Protein AF-A0A1G2KPE0-F1 (afdb_monomer_lite)

Organism: NCBI:txid1802272

Secondary structure (DSSP, 8-state):
--HHHHHHHHHHHHHHHTTGGGS-HHHHHHHHHHHHHHHHHHHHHHHHHHS-HHHHHHHHHHHHHT-HHHHHHHHHHTT--HHHHHHHHHHHHHHHHHHHHHTT-

Foldseek 3Di:
DPVVVVVVVLLVCLCVLLVVVPPDPVVSVVVSVVLLVQLVVVLVVVLVVLDDPVVVVVLVVVVVVVPPVVSCVVCVVSVHDSVVSSVVSSVVVSVVSVVVVVVVD

Sequence (105 aa):
MDIAKITDAFRTNIIEELGLEILPDEQKLRLLDKMASLAETRLMIRVGEKLSEAERAEFSNLMTEGDSEKIFAWLAGHGINVEEWLLEEVARLKSELQEQAKAVD

Radius of gyration: 16.12 Å; chains: 1; bounding box: 32×29×46 Å

Structure (mmCIF, N/CA/C/O backbone):
data_AF-A0A1G2KPE0-F1
#
_entry.id   AF-A0A1G2KPE0-F1
#
loop_
_atom_site.group_PDB
_atom_site.id
_atom_site.type_symbol
_atom_site.label_atom_id
_atom_site.label_alt_id
_atom_site.label_comp_id
_atom_site.label_asym_id
_atom_site.label_entity_id
_atom_site.label_seq_id
_atom_site.pdbx_PDB_ins_code
_atom_site.Cartn_x
_atom_site.Cartn_y
_atom_site.Cartn_z
_atom_site.occupancy
_atom_site.B_iso_or_equiv
_atom_site.auth_seq_id
_atom_site.auth_comp_id
_atom_site.auth_asym_id
_atom_site.auth_atom_id
_atom_site.pdbx_PDB_model_num
ATOM 1 N N . MET A 1 1 ? -5.382 -17.537 3.246 1.00 52.09 1 MET A N 1
ATOM 2 C CA . MET A 1 1 ? -5.170 -16.635 2.097 1.00 52.09 1 MET A CA 1
ATOM 3 C C . MET A 1 1 ? -3.717 -16.778 1.681 1.00 52.09 1 MET A C 1
ATOM 5 O O . MET A 1 1 ? -2.861 -16.699 2.551 1.00 52.09 1 MET A O 1
ATOM 9 N N . ASP A 1 2 ? -3.438 -17.112 0.423 1.00 65.88 2 ASP A N 1
ATOM 10 C CA . ASP A 1 2 ? -2.073 -17.396 -0.044 1.00 65.88 2 ASP A CA 1
ATOM 11 C C . ASP A 1 2 ? -1.461 -16.112 -0.620 1.00 65.88 2 ASP A C 1
ATOM 13 O O . ASP A 1 2 ? -1.550 -15.846 -1.818 1.00 65.88 2 ASP A O 1
ATOM 17 N N . ILE A 1 3 ? -0.923 -15.273 0.270 1.00 56.47 3 ILE A N 1
ATOM 18 C CA . ILE A 1 3 ? -0.380 -13.943 -0.058 1.00 56.47 3 ILE A CA 1
ATOM 19 C C . ILE A 1 3 ? 0.682 -14.045 -1.164 1.00 56.47 3 ILE A C 1
ATOM 21 O O . ILE A 1 3 ? 0.701 -13.212 -2.065 1.00 56.47 3 ILE A O 1
ATOM 25 N N . ALA A 1 4 ? 1.485 -15.114 -1.170 1.00 61.38 4 ALA A N 1
ATOM 26 C CA . ALA A 1 4 ? 2.515 -15.344 -2.181 1.00 61.38 4 ALA A CA 1
ATOM 27 C C . ALA A 1 4 ? 1.936 -15.463 -3.602 1.00 61.38 4 ALA A C 1
ATOM 29 O O . ALA A 1 4 ? 2.487 -14.895 -4.541 1.00 61.38 4 ALA A O 1
ATOM 30 N N . LYS A 1 5 ? 0.783 -16.126 -3.766 1.00 61.34 5 LYS A N 1
ATOM 31 C CA . LYS A 1 5 ? 0.115 -16.233 -5.076 1.00 61.34 5 LYS A CA 1
ATOM 32 C C . LYS A 1 5 ? -0.437 -14.903 -5.569 1.00 61.34 5 LYS A C 1
ATOM 34 O O . LYS A 1 5 ? -0.411 -14.649 -6.770 1.00 61.34 5 LYS A O 1
ATOM 39 N N . ILE A 1 6 ? -0.927 -14.065 -4.658 1.00 61.06 6 ILE A N 1
ATOM 40 C CA . ILE A 1 6 ? -1.402 -12.719 -4.996 1.00 61.06 6 ILE A CA 1
ATOM 41 C C . ILE A 1 6 ? -0.211 -11.871 -5.454 1.00 61.06 6 ILE A C 1
ATOM 43 O O . ILE A 1 6 ? -0.291 -11.227 -6.497 1.00 61.06 6 ILE A O 1
ATOM 47 N N . THR A 1 7 ? 0.919 -11.941 -4.746 1.00 64.62 7 THR A N 1
ATOM 48 C CA . THR A 1 7 ? 2.159 -11.238 -5.110 1.00 64.62 7 THR A CA 1
ATOM 49 C C . THR A 1 7 ? 2.736 -11.697 -6.456 1.00 64.62 7 THR A C 1
ATOM 51 O O . THR A 1 7 ? 3.183 -10.861 -7.243 1.00 64.62 7 THR A O 1
ATOM 54 N N . ASP A 1 8 ? 2.691 -12.994 -6.769 1.00 68.31 8 ASP A N 1
ATOM 55 C CA . ASP A 1 8 ? 3.199 -13.525 -8.043 1.00 68.31 8 ASP A CA 1
ATOM 56 C C . ASP A 1 8 ? 2.297 -13.181 -9.238 1.00 68.31 8 ASP A C 1
ATOM 58 O O . ASP A 1 8 ? 2.792 -12.766 -10.293 1.00 68.31 8 ASP A O 1
ATOM 62 N N . ALA A 1 9 ? 0.973 -13.295 -9.083 1.00 62.19 9 ALA A N 1
ATOM 63 C CA . ALA A 1 9 ? 0.017 -12.898 -10.121 1.00 62.19 9 ALA A CA 1
ATOM 64 C C . ALA A 1 9 ? 0.113 -11.393 -10.411 1.00 62.19 9 ALA A C 1
ATOM 66 O O . ALA A 1 9 ? 0.117 -10.955 -11.561 1.00 62.19 9 ALA A O 1
ATOM 67 N N . PHE A 1 10 ? 0.275 -10.606 -9.352 1.00 66.56 10 PHE A N 1
ATOM 68 C CA . PHE A 1 10 ? 0.520 -9.180 -9.432 1.00 66.56 10 PHE A CA 1
ATOM 69 C C . PHE A 1 10 ? 1.787 -8.859 -10.226 1.00 66.56 10 PHE A C 1
ATOM 71 O O . PHE A 1 10 ? 1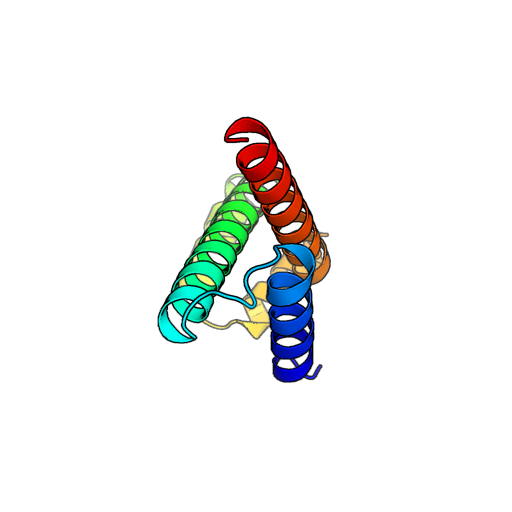.731 -8.098 -11.192 1.00 66.56 10 PHE A O 1
ATOM 78 N N . ARG A 1 11 ? 2.916 -9.474 -9.853 1.00 68.25 11 ARG A N 1
ATOM 79 C CA . ARG A 1 11 ? 4.220 -9.274 -10.495 1.00 68.25 11 ARG A CA 1
ATOM 80 C C . ARG A 1 11 ? 4.174 -9.595 -11.988 1.00 68.25 11 ARG A C 1
ATOM 82 O O . ARG A 1 11 ? 4.681 -8.808 -12.784 1.00 68.25 11 ARG A O 1
ATOM 89 N N . THR A 1 12 ? 3.554 -10.715 -12.351 1.00 68.88 12 THR A N 1
ATOM 90 C CA . THR A 1 12 ? 3.441 -11.165 -13.746 1.00 68.88 12 THR A CA 1
ATOM 91 C C . THR A 1 12 ? 2.631 -10.168 -14.576 1.00 68.88 12 THR A C 1
ATOM 93 O O . THR A 1 12 ? 3.133 -9.664 -15.578 1.00 68.88 12 THR A O 1
ATOM 96 N N . ASN A 1 13 ? 1.451 -9.760 -14.089 1.00 74.50 13 ASN A N 1
ATOM 97 C CA . ASN A 1 13 ? 0.608 -8.793 -14.797 1.00 74.50 13 ASN A CA 1
ATOM 98 C C . ASN A 1 13 ? 1.292 -7.429 -14.980 1.00 74.50 13 ASN A C 1
ATOM 100 O O . ASN A 1 13 ? 1.091 -6.783 -15.997 1.00 74.50 13 ASN A O 1
ATOM 104 N N . ILE A 1 14 ? 2.093 -6.957 -14.014 1.00 73.00 14 ILE A N 1
ATOM 105 C CA . ILE A 1 14 ? 2.786 -5.660 -14.143 1.00 73.00 14 ILE A CA 1
ATOM 106 C C . ILE A 1 14 ? 3.847 -5.705 -15.253 1.00 73.00 14 ILE A C 1
ATOM 108 O O . ILE A 1 14 ? 3.977 -4.743 -16.005 1.00 73.00 14 ILE A O 1
ATOM 112 N N . ILE A 1 15 ? 4.626 -6.789 -15.342 1.00 77.31 15 ILE A N 1
ATOM 113 C CA . ILE A 1 15 ? 5.727 -6.900 -16.312 1.00 77.31 15 ILE A CA 1
ATOM 114 C C . ILE A 1 15 ? 5.189 -6.891 -17.746 1.00 77.31 15 ILE A C 1
ATOM 116 O O . ILE A 1 15 ? 5.726 -6.165 -18.585 1.00 77.31 15 ILE A O 1
ATOM 120 N N . GLU A 1 16 ? 4.129 -7.658 -18.001 1.00 78.94 16 GLU A N 1
ATOM 121 C CA . GLU A 1 16 ? 3.494 -7.764 -19.318 1.00 78.94 16 GLU A CA 1
ATOM 122 C C . GLU A 1 16 ? 2.756 -6.467 -19.691 1.00 78.94 16 GLU A C 1
ATOM 124 O O . GLU A 1 16 ? 3.012 -5.884 -20.744 1.00 78.94 16 GLU A O 1
ATOM 129 N N . GLU A 1 17 ? 1.894 -5.943 -18.810 1.00 72.31 17 GLU A N 1
ATOM 130 C CA . GLU A 1 17 ? 1.053 -4.766 -19.103 1.00 72.31 17 GLU A CA 1
ATOM 131 C C . GLU A 1 17 ? 1.840 -3.459 -19.281 1.00 72.31 17 GLU A C 1
ATOM 133 O O . GLU A 1 17 ? 1.343 -2.514 -19.902 1.00 72.31 17 GLU A O 1
ATOM 138 N N . LEU A 1 18 ? 3.048 -3.381 -18.719 1.00 74.75 18 LEU A N 1
ATOM 139 C CA . LEU A 1 18 ? 3.944 -2.232 -18.858 1.00 74.75 18 LEU A CA 1
ATOM 140 C C . LEU A 1 18 ? 5.043 -2.454 -19.911 1.00 74.75 18 LEU A C 1
ATOM 142 O O . LEU A 1 18 ? 5.914 -1.599 -20.061 1.00 74.75 18 LEU A O 1
ATOM 146 N N . GLY A 1 19 ? 5.035 -3.584 -20.630 1.00 74.81 19 GLY A N 1
ATOM 147 C CA . GLY A 1 19 ? 6.027 -3.883 -21.669 1.00 74.81 19 GLY A CA 1
ATOM 148 C C . GLY A 1 19 ? 7.463 -3.974 -21.139 1.00 74.81 19 GLY A C 1
ATOM 149 O O . GLY A 1 19 ? 8.423 -3.707 -21.860 1.00 74.81 19 GLY A O 1
ATOM 150 N N . LEU A 1 20 ? 7.634 -4.340 -19.866 1.00 78.38 20 LEU A N 1
ATOM 151 C CA . LEU A 1 20 ? 8.934 -4.344 -19.188 1.00 78.38 20 LEU A CA 1
ATOM 152 C C . LEU A 1 20 ? 9.765 -5.584 -19.519 1.00 78.38 20 LEU A C 1
ATOM 154 O O . LEU A 1 20 ? 10.872 -5.727 -19.007 1.00 78.38 20 LEU A O 1
ATOM 158 N N . GLU A 1 21 ? 9.254 -6.487 -20.356 1.00 78.94 21 GLU A N 1
ATOM 159 C CA . GLU A 1 21 ? 9.868 -7.765 -20.734 1.00 78.94 21 GLU A CA 1
ATOM 160 C C . GLU A 1 21 ? 11.317 -7.615 -21.213 1.00 78.94 21 GLU A C 1
ATOM 162 O O . GLU A 1 21 ? 12.164 -8.449 -20.885 1.00 78.94 21 GLU A O 1
ATOM 167 N N . ILE A 1 22 ? 11.606 -6.517 -21.916 1.00 80.12 22 ILE A N 1
ATOM 168 C CA . ILE A 1 22 ? 12.924 -6.199 -22.477 1.00 80.12 22 ILE A CA 1
ATOM 169 C C . ILE A 1 22 ? 13.943 -5.723 -21.433 1.00 80.12 22 ILE A C 1
ATOM 171 O O . ILE A 1 22 ? 15.140 -5.675 -21.719 1.00 80.12 22 ILE A O 1
ATOM 175 N N . LEU A 1 23 ? 13.493 -5.348 -20.232 1.00 79.06 23 LEU A N 1
ATOM 176 C CA . LEU A 1 23 ? 14.387 -4.887 -19.178 1.00 79.06 23 LEU A CA 1
ATOM 177 C C . LEU A 1 23 ? 15.130 -6.071 -18.537 1.00 79.06 23 LEU A C 1
ATOM 179 O O . LEU A 1 23 ? 14.549 -7.143 -18.353 1.00 79.06 23 LEU A O 1
ATOM 183 N N . PRO A 1 24 ? 16.394 -5.887 -18.117 1.00 87.75 24 PRO A N 1
ATOM 184 C CA . PRO A 1 24 ? 17.079 -6.866 -17.282 1.00 87.75 24 PRO A CA 1
ATOM 185 C C . PRO A 1 24 ? 16.300 -7.144 -15.994 1.00 87.75 24 PRO A C 1
ATOM 187 O O . PRO A 1 24 ? 15.700 -6.231 -15.423 1.00 87.75 24 PRO A O 1
ATOM 190 N N . ASP A 1 25 ? 16.362 -8.377 -15.494 1.00 82.81 25 ASP A N 1
ATOM 191 C CA . ASP A 1 25 ? 15.572 -8.813 -14.333 1.00 82.81 25 ASP A CA 1
ATOM 192 C C . ASP A 1 25 ? 15.801 -7.945 -13.092 1.00 82.81 25 ASP A C 1
ATOM 194 O O . ASP A 1 25 ? 14.859 -7.595 -12.387 1.00 82.81 25 ASP A O 1
ATOM 198 N N . GLU A 1 26 ? 17.035 -7.494 -12.872 1.00 84.62 26 GLU A N 1
ATOM 199 C CA . GLU A 1 26 ? 17.362 -6.574 -11.780 1.00 84.62 26 GLU A CA 1
ATOM 200 C C . GLU A 1 26 ? 16.631 -5.224 -11.913 1.00 84.62 26 GLU A C 1
ATOM 202 O O . GLU A 1 26 ? 16.194 -4.640 -10.923 1.00 84.62 26 GLU A O 1
ATOM 207 N N . GLN A 1 27 ? 16.453 -4.725 -13.140 1.00 82.00 27 GLN A N 1
ATOM 208 C CA . GLN A 1 27 ? 15.718 -3.486 -13.397 1.00 82.00 27 GLN A CA 1
ATOM 209 C C . GLN A 1 27 ? 14.212 -3.680 -13.204 1.00 82.00 27 GLN A C 1
ATOM 211 O O . GLN A 1 27 ? 13.575 -2.823 -12.590 1.00 82.00 27 GLN A O 1
ATOM 216 N N . LYS A 1 28 ? 13.664 -4.817 -13.660 1.00 81.06 28 LYS A N 1
ATOM 217 C CA . LYS A 1 28 ? 12.262 -5.198 -13.420 1.00 81.06 28 LYS A CA 1
ATOM 218 C C . LYS A 1 28 ? 11.966 -5.247 -11.923 1.00 81.06 28 LYS A C 1
ATOM 220 O O . LYS A 1 28 ? 11.025 -4.608 -11.468 1.00 81.06 28 LYS A O 1
ATOM 225 N N . LEU A 1 29 ? 12.806 -5.941 -11.152 1.00 82.50 29 LEU A N 1
ATOM 226 C CA . LEU A 1 29 ? 12.657 -6.065 -9.700 1.00 82.50 29 LEU A CA 1
ATOM 227 C C . LEU A 1 29 ? 12.708 -4.705 -9.000 1.00 82.50 29 LEU A C 1
ATOM 229 O O . LEU A 1 29 ? 11.816 -4.396 -8.218 1.00 82.50 29 LEU A O 1
ATOM 233 N N . ARG A 1 30 ? 13.676 -3.844 -9.339 1.00 86.31 30 ARG A N 1
ATOM 234 C CA . ARG A 1 30 ? 13.750 -2.496 -8.751 1.00 86.31 30 ARG A CA 1
ATOM 235 C C . ARG A 1 30 ? 12.530 -1.634 -9.062 1.00 86.31 30 ARG A C 1
ATOM 237 O O . ARG A 1 30 ? 12.130 -0.832 -8.222 1.00 86.31 30 ARG A O 1
ATOM 244 N N . LEU A 1 31 ? 11.973 -1.738 -10.268 1.00 84.88 31 LEU A N 1
ATOM 245 C CA . LEU A 1 31 ? 10.760 -1.005 -10.624 1.00 84.88 31 LEU A CA 1
ATOM 246 C C . LEU A 1 31 ? 9.555 -1.532 -9.838 1.00 84.88 31 LEU A C 1
ATOM 248 O O . LEU A 1 31 ? 8.818 -0.736 -9.263 1.00 84.88 31 LEU A O 1
ATOM 252 N N . LEU A 1 32 ? 9.406 -2.854 -9.751 1.00 84.19 32 LEU A N 1
ATOM 253 C CA . LEU A 1 32 ? 8.351 -3.500 -8.971 1.00 84.19 32 LEU A CA 1
ATOM 254 C C . LEU A 1 32 ? 8.416 -3.122 -7.487 1.00 84.19 32 LEU A C 1
ATOM 256 O O . LEU A 1 32 ? 7.390 -2.763 -6.919 1.00 84.19 32 LEU A O 1
ATOM 260 N N . ASP A 1 33 ? 9.606 -3.123 -6.884 1.00 86.56 33 ASP A N 1
ATOM 261 C CA . ASP A 1 33 ? 9.795 -2.723 -5.484 1.00 86.56 33 ASP A CA 1
ATOM 262 C C . ASP A 1 33 ? 9.393 -1.258 -5.260 1.00 86.56 33 ASP A C 1
ATOM 264 O O . ASP A 1 33 ? 8.707 -0.931 -4.291 1.00 86.56 33 ASP A O 1
ATOM 268 N N . LYS A 1 34 ? 9.759 -0.362 -6.187 1.00 89.00 34 LYS A N 1
ATOM 269 C CA . LYS A 1 34 ? 9.346 1.048 -6.129 1.00 89.00 34 LYS A CA 1
ATOM 270 C C . LYS A 1 34 ? 7.835 1.212 -6.266 1.00 89.00 34 LYS A C 1
ATOM 272 O O . LYS A 1 34 ? 7.252 2.015 -5.543 1.00 89.00 34 LYS A O 1
ATOM 277 N N . MET A 1 35 ? 7.204 0.469 -7.175 1.00 87.44 35 MET A N 1
ATOM 278 C CA . MET A 1 35 ? 5.749 0.491 -7.343 1.00 87.44 35 MET A CA 1
ATOM 279 C C . MET A 1 35 ? 5.038 -0.019 -6.090 1.00 87.44 35 MET A C 1
ATOM 281 O O . MET A 1 35 ? 4.094 0.621 -5.635 1.00 87.44 35 MET A O 1
ATOM 285 N N . ALA A 1 36 ? 5.513 -1.121 -5.505 1.00 86.19 36 ALA A N 1
ATOM 286 C CA . ALA A 1 36 ? 4.958 -1.678 -4.277 1.00 86.19 36 ALA A CA 1
ATOM 287 C C . ALA A 1 36 ? 5.074 -0.688 -3.106 1.00 86.19 36 ALA A C 1
ATOM 289 O O . ALA A 1 36 ? 4.077 -0.394 -2.451 1.00 86.19 36 ALA A O 1
ATOM 290 N N . SER A 1 37 ? 6.255 -0.094 -2.907 1.00 90.00 37 SER A N 1
ATOM 291 C CA . SER A 1 37 ? 6.487 0.901 -1.851 1.00 90.00 37 SER A CA 1
ATOM 292 C C . SER A 1 37 ? 5.632 2.162 -2.026 1.00 90.00 37 SER A C 1
ATOM 294 O O . SER A 1 37 ? 5.110 2.713 -1.052 1.00 90.00 37 SER A O 1
ATOM 296 N N . LEU A 1 38 ? 5.438 2.619 -3.266 1.00 92.81 38 LEU A N 1
ATOM 297 C CA . LEU A 1 38 ? 4.581 3.768 -3.544 1.00 92.81 38 LEU A CA 1
ATOM 298 C C . LEU A 1 38 ? 3.098 3.442 -3.316 1.00 92.81 38 LEU A C 1
ATOM 300 O O . LEU A 1 38 ? 2.383 4.270 -2.750 1.00 92.81 38 LEU A O 1
ATOM 304 N N . ALA A 1 39 ? 2.646 2.248 -3.707 1.00 91.12 39 ALA A N 1
ATOM 305 C CA . ALA A 1 39 ? 1.282 1.786 -3.454 1.00 91.12 39 ALA A CA 1
ATOM 306 C C . ALA A 1 39 ? 0.991 1.704 -1.948 1.00 91.12 39 ALA A C 1
ATOM 308 O O . ALA A 1 39 ? -0.018 2.233 -1.489 1.00 91.12 39 ALA A O 1
ATOM 309 N N . GLU A 1 40 ? 1.909 1.123 -1.172 1.00 89.38 40 GLU A N 1
ATOM 310 C CA . GLU A 1 40 ? 1.818 1.050 0.289 1.00 89.38 40 GLU A CA 1
ATOM 311 C C . GLU A 1 40 ? 1.776 2.447 0.924 1.00 89.38 40 GLU A C 1
ATOM 313 O O . GLU A 1 40 ? 0.925 2.730 1.766 1.00 89.38 40 GLU A O 1
ATOM 318 N N . THR A 1 41 ? 2.639 3.361 0.470 1.00 94.12 41 THR A N 1
ATOM 319 C CA . THR A 1 41 ? 2.665 4.745 0.965 1.00 94.12 41 THR A CA 1
ATOM 320 C C . THR A 1 41 ? 1.328 5.452 0.728 1.00 94.12 41 THR A C 1
ATOM 322 O O . THR A 1 41 ? 0.783 6.084 1.635 1.00 94.12 41 THR A O 1
ATOM 325 N N . ARG A 1 42 ? 0.768 5.336 -0.484 1.00 95.12 42 ARG A N 1
ATOM 326 C CA . ARG A 1 42 ? -0.529 5.938 -0.839 1.00 95.12 42 ARG A CA 1
ATOM 327 C C . ARG A 1 42 ? -1.681 5.319 -0.055 1.00 95.12 42 ARG A C 1
ATOM 329 O O . ARG A 1 42 ? -2.550 6.045 0.424 1.00 95.12 42 ARG A O 1
ATOM 336 N N . LEU A 1 43 ? -1.653 4.002 0.128 1.00 93.88 43 LEU A N 1
ATOM 337 C CA . LEU A 1 43 ? -2.601 3.289 0.971 1.00 93.88 43 LEU A CA 1
ATOM 338 C C . LEU A 1 43 ? -2.574 3.833 2.407 1.00 93.88 43 LEU A C 1
ATOM 340 O O . LEU A 1 43 ? -3.629 4.163 2.938 1.00 93.88 43 LEU A O 1
ATOM 344 N N . MET A 1 44 ? -1.395 3.987 3.019 1.00 91.69 44 MET A N 1
ATOM 345 C CA . MET A 1 44 ? -1.273 4.512 4.387 1.00 91.69 44 MET A CA 1
ATOM 346 C C . MET A 1 44 ? -1.796 5.945 4.519 1.00 91.69 44 MET A C 1
ATOM 348 O O . MET A 1 44 ? -2.462 6.266 5.503 1.00 91.69 44 MET A O 1
ATOM 352 N N . ILE A 1 45 ? -1.554 6.796 3.518 1.00 94.75 45 ILE A N 1
ATOM 353 C CA . ILE A 1 45 ? -2.129 8.149 3.472 1.00 94.75 45 ILE A CA 1
ATOM 354 C C . ILE A 1 45 ? -3.659 8.071 3.444 1.00 94.75 45 ILE A C 1
ATOM 356 O O . ILE A 1 45 ? -4.315 8.694 4.276 1.00 94.75 45 ILE A O 1
ATOM 360 N N . ARG A 1 46 ? -4.229 7.254 2.551 1.00 95.12 46 ARG A N 1
ATOM 361 C CA . ARG A 1 46 ? -5.683 7.078 2.411 1.00 95.12 46 ARG A CA 1
ATOM 362 C C . ARG A 1 46 ? -6.331 6.509 3.676 1.00 95.12 46 ARG A C 1
ATOM 364 O O . ARG A 1 46 ? -7.423 6.931 4.053 1.00 95.12 46 ARG A O 1
ATOM 371 N N . VAL A 1 47 ? -5.659 5.574 4.350 1.00 94.44 47 VAL A N 1
ATOM 372 C CA . VAL A 1 47 ? -6.059 5.079 5.676 1.00 94.44 47 VAL A CA 1
ATOM 373 C C . VAL A 1 47 ? -6.085 6.237 6.664 1.00 94.44 47 VAL A C 1
ATOM 375 O O . VAL A 1 47 ? -7.123 6.491 7.267 1.00 94.44 47 VAL A O 1
ATOM 378 N N . GLY A 1 48 ? -4.995 6.998 6.773 1.00 93.19 48 GLY A N 1
ATOM 379 C CA . GLY A 1 48 ? -4.925 8.163 7.651 1.00 93.19 48 GLY A CA 1
ATOM 380 C C . GLY A 1 48 ? -6.058 9.160 7.397 1.00 93.19 48 GLY A C 1
ATOM 381 O O . GLY A 1 48 ? -6.718 9.590 8.338 1.00 93.19 48 GLY A O 1
ATOM 382 N N . GLU A 1 49 ? -6.347 9.489 6.140 1.00 94.06 49 GLU A N 1
ATOM 383 C CA . GLU A 1 49 ? -7.435 10.399 5.755 1.00 94.06 49 GLU A CA 1
ATOM 384 C C . GLU A 1 49 ? -8.828 9.902 6.159 1.00 94.06 49 GLU A C 1
ATOM 386 O O . GLU A 1 49 ? -9.694 10.716 6.481 1.00 94.06 49 GLU A O 1
ATOM 391 N N . LYS A 1 50 ? -9.044 8.582 6.173 1.00 95.06 50 LYS A N 1
ATOM 392 C CA . LYS A 1 50 ? -10.323 7.977 6.558 1.00 95.06 50 LYS A CA 1
ATOM 393 C C . LYS A 1 50 ? -10.555 7.983 8.070 1.00 95.06 50 LYS A C 1
ATOM 395 O O . LYS A 1 50 ? -11.707 8.055 8.495 1.00 95.06 50 LYS A O 1
ATOM 400 N N . LEU A 1 51 ? -9.481 7.891 8.849 1.00 95.88 51 LEU A N 1
ATOM 401 C CA . LEU A 1 51 ? -9.526 7.816 10.305 1.00 95.88 51 LEU A CA 1
ATOM 402 C C . LEU A 1 51 ? -9.643 9.209 10.938 1.00 95.88 51 LEU A C 1
ATOM 404 O O . LEU A 1 51 ? -8.975 10.167 10.532 1.00 95.88 51 LEU A O 1
ATOM 408 N N . SER A 1 52 ? -10.450 9.300 11.991 1.00 95.56 52 SER A N 1
ATOM 409 C CA . SER A 1 52 ? -10.477 10.432 12.916 1.00 95.56 52 SER A CA 1
ATOM 410 C C . SER A 1 52 ? -9.159 10.564 13.687 1.00 95.56 52 SER A C 1
ATOM 412 O O . SER A 1 52 ? -8.331 9.657 13.720 1.00 95.56 52 SER A O 1
ATOM 414 N N . GLU A 1 53 ? -8.948 11.701 14.350 1.00 93.50 53 GLU A N 1
ATOM 415 C CA . GLU A 1 53 ? -7.724 11.943 15.124 1.00 93.50 53 GLU A CA 1
ATOM 416 C C . GLU A 1 53 ? -7.513 10.916 16.252 1.00 93.50 53 GLU A C 1
ATOM 418 O O . GLU A 1 53 ? -6.395 10.441 16.448 1.00 93.50 53 GLU A O 1
ATOM 423 N N . ALA A 1 54 ? -8.588 10.514 16.938 1.00 93.88 54 ALA A N 1
ATOM 424 C CA . ALA A 1 54 ? -8.533 9.481 17.974 1.00 93.88 54 ALA A CA 1
ATOM 425 C C . ALA A 1 54 ? -8.179 8.103 17.388 1.00 93.88 54 ALA A C 1
ATOM 427 O O . ALA A 1 54 ? -7.294 7.420 17.899 1.00 93.88 54 ALA A O 1
ATOM 428 N N . GLU A 1 55 ? -8.812 7.734 16.273 1.00 95.56 55 GLU A N 1
ATOM 429 C CA . GLU A 1 55 ? -8.546 6.479 15.564 1.00 95.56 55 GLU A CA 1
ATOM 430 C C . GLU A 1 55 ? -7.119 6.435 14.992 1.00 95.56 55 GLU A C 1
ATOM 432 O O . GLU A 1 55 ? -6.485 5.386 15.004 1.00 95.56 55 GLU A O 1
ATOM 437 N N . ARG A 1 56 ? -6.556 7.568 14.546 1.00 94.00 56 ARG A N 1
ATOM 438 C CA . ARG A 1 56 ? -5.150 7.650 14.103 1.00 94.00 56 ARG A CA 1
ATOM 439 C C . ARG A 1 56 ? -4.167 7.363 15.236 1.00 94.00 56 ARG A C 1
ATOM 441 O O . ARG A 1 56 ? -3.148 6.717 14.998 1.00 94.00 56 ARG A O 1
ATOM 448 N N . ALA A 1 57 ? -4.449 7.840 16.448 1.00 93.44 57 ALA A N 1
ATOM 449 C CA . ALA A 1 57 ? -3.606 7.566 17.609 1.00 93.44 57 ALA A CA 1
ATOM 450 C C . ALA A 1 57 ? -3.644 6.076 17.985 1.00 93.44 57 ALA A C 1
ATOM 452 O O . ALA A 1 57 ? -2.599 5.470 18.220 1.00 93.44 57 ALA A O 1
ATOM 453 N N . GLU A 1 58 ? -4.834 5.470 17.976 1.00 92.94 58 GLU A N 1
ATOM 454 C CA . GLU A 1 58 ? -5.009 4.031 18.200 1.00 92.94 58 GLU A CA 1
ATOM 455 C C . GLU A 1 58 ? -4.307 3.200 17.119 1.00 92.94 58 GLU A C 1
ATOM 457 O O . GLU A 1 58 ? -3.534 2.294 17.432 1.00 92.94 58 GLU A O 1
ATOM 462 N N . PHE A 1 59 ? -4.477 3.579 15.852 1.00 93.44 59 PHE A N 1
ATOM 463 C CA . PHE A 1 59 ? -3.797 2.953 14.726 1.00 93.44 59 PHE A CA 1
ATOM 464 C C . PHE A 1 59 ? -2.269 3.038 14.851 1.00 93.44 59 PHE A C 1
ATOM 466 O O . PHE A 1 59 ? -1.578 2.042 14.655 1.00 93.44 59 PHE A O 1
ATOM 473 N N . SER A 1 60 ? -1.718 4.189 15.249 1.00 91.50 60 SER A N 1
ATOM 474 C CA . SER A 1 60 ? -0.271 4.349 15.460 1.00 91.50 60 SER A CA 1
ATOM 475 C C . SER A 1 60 ? 0.269 3.442 16.571 1.00 91.50 60 SER A C 1
ATOM 477 O O . SER A 1 60 ? 1.395 2.947 16.469 1.00 91.50 60 SER A O 1
ATOM 479 N N . ASN A 1 61 ? -0.515 3.210 17.627 1.00 92.44 61 ASN A N 1
ATOM 480 C CA . ASN A 1 61 ? -0.141 2.278 18.688 1.00 92.44 61 ASN A CA 1
ATOM 481 C C . ASN A 1 61 ? -0.125 0.837 18.162 1.00 92.44 61 ASN A C 1
ATOM 483 O O . ASN A 1 61 ? 0.870 0.140 18.353 1.00 92.44 61 ASN A O 1
ATOM 487 N N . LEU A 1 62 ? -1.156 0.430 17.410 1.00 91.94 62 LEU A N 1
ATOM 488 C CA . LEU A 1 62 ? -1.214 -0.891 16.771 1.00 91.94 62 LEU A CA 1
ATOM 489 C C . LEU A 1 62 ? -0.028 -1.123 15.824 1.00 91.94 62 LEU A C 1
ATOM 491 O O . LEU A 1 62 ? 0.600 -2.180 15.863 1.00 91.94 62 LEU A O 1
ATOM 495 N N . MET A 1 63 ? 0.336 -0.115 15.026 1.00 88.94 63 MET A N 1
ATOM 496 C CA . MET A 1 63 ? 1.508 -0.168 14.145 1.00 88.94 63 MET A CA 1
ATOM 497 C C . MET A 1 63 ? 2.825 -0.321 14.924 1.00 88.94 63 MET A C 1
ATOM 499 O O . MET A 1 63 ? 3.745 -0.975 14.440 1.00 88.94 63 MET A O 1
ATOM 503 N N . THR A 1 64 ? 2.918 0.240 16.134 1.00 91.62 64 THR A N 1
ATOM 504 C CA . THR A 1 64 ? 4.107 0.121 16.998 1.00 91.62 64 THR A CA 1
ATOM 505 C C . THR A 1 64 ? 4.234 -1.274 17.616 1.00 91.62 64 THR A C 1
ATOM 507 O O . THR A 1 64 ? 5.347 -1.769 17.789 1.00 91.62 64 THR A O 1
ATOM 510 N N . GLU A 1 65 ? 3.112 -1.930 17.924 1.00 89.94 65 GLU A N 1
ATOM 511 C CA . GLU A 1 65 ? 3.095 -3.319 18.405 1.00 89.94 65 GLU A CA 1
ATOM 512 C C . GLU A 1 65 ? 3.541 -4.319 17.327 1.00 89.94 65 GLU A C 1
ATOM 514 O O . GLU A 1 65 ? 4.066 -5.384 17.653 1.00 89.94 65 GLU A O 1
ATOM 519 N N . GLY A 1 66 ? 3.360 -3.971 16.047 1.00 84.88 66 GLY A N 1
ATOM 520 C CA . GLY A 1 66 ? 3.851 -4.744 14.904 1.00 84.88 66 GLY A CA 1
ATOM 521 C C . GLY A 1 66 ? 3.053 -6.015 14.596 1.00 84.88 66 GLY A C 1
ATOM 522 O O . GLY A 1 66 ? 3.499 -6.845 13.805 1.00 84.88 66 GLY A O 1
ATOM 523 N N . ASP A 1 67 ? 1.875 -6.186 15.198 1.00 89.19 67 ASP A N 1
ATOM 524 C CA . ASP A 1 67 ? 1.003 -7.337 14.963 1.00 89.19 67 ASP A CA 1
ATOM 525 C C . ASP A 1 67 ? 0.132 -7.102 13.721 1.00 89.19 67 ASP A C 1
ATOM 527 O O . ASP A 1 67 ? -0.948 -6.509 13.782 1.00 89.19 67 ASP A O 1
ATOM 531 N N . SER A 1 68 ? 0.630 -7.548 12.566 1.00 84.81 68 SER A N 1
ATOM 532 C CA . SER A 1 68 ? -0.022 -7.321 11.274 1.00 84.81 68 SER A CA 1
ATOM 533 C C . SER A 1 68 ? -1.449 -7.872 11.215 1.00 84.81 68 SER A C 1
ATOM 535 O O . SER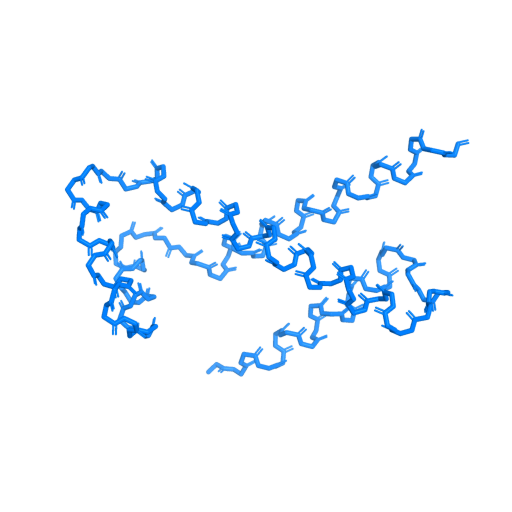 A 1 68 ? -2.320 -7.220 10.644 1.00 84.81 68 SER A O 1
ATOM 537 N N . GLU A 1 69 ? -1.729 -9.028 11.827 1.00 88.88 69 GLU A N 1
ATOM 538 C CA . GLU A 1 69 ? -3.082 -9.599 11.827 1.00 88.88 69 GLU A CA 1
ATOM 539 C C . GLU A 1 69 ? -4.063 -8.706 12.591 1.00 88.88 69 GLU A C 1
ATOM 541 O O . GLU A 1 69 ? -5.166 -8.441 12.103 1.00 88.88 69 GLU A O 1
ATOM 546 N N . LYS A 1 70 ? -3.650 -8.178 13.749 1.00 90.12 70 LYS A N 1
ATOM 547 C CA . LYS A 1 70 ? -4.473 -7.230 14.514 1.00 90.12 70 LYS A CA 1
ATOM 548 C C . LYS A 1 70 ? -4.696 -5.925 13.769 1.00 90.12 70 LYS A C 1
ATOM 550 O O . LYS A 1 70 ? -5.817 -5.423 13.767 1.00 90.12 70 LYS A O 1
ATOM 555 N N . ILE A 1 71 ? -3.661 -5.395 13.123 1.00 91.31 71 ILE A N 1
ATOM 556 C CA . ILE A 1 71 ? -3.751 -4.164 12.331 1.00 91.31 71 ILE A CA 1
ATOM 557 C C . ILE A 1 71 ? -4.785 -4.334 11.210 1.00 91.31 71 ILE A C 1
ATOM 559 O O . ILE A 1 71 ? -5.691 -3.511 11.075 1.00 91.31 71 ILE A O 1
ATOM 563 N N . PHE A 1 72 ? -4.707 -5.427 10.442 1.00 90.12 72 PHE A N 1
ATOM 564 C CA . PHE A 1 72 ? -5.662 -5.690 9.363 1.00 90.12 72 PHE A CA 1
ATOM 565 C C . PHE A 1 72 ? -7.087 -5.907 9.880 1.00 90.12 72 PHE A C 1
ATOM 567 O O . PHE A 1 72 ? -8.032 -5.372 9.300 1.00 90.12 72 PHE A O 1
ATOM 574 N N . ALA A 1 73 ? -7.257 -6.641 10.984 1.00 92.62 73 A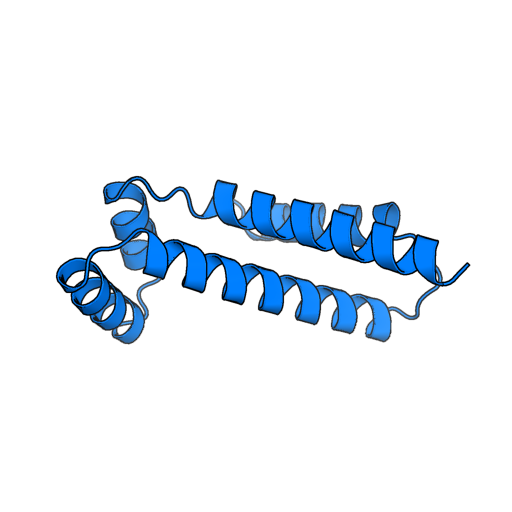LA A N 1
ATOM 575 C CA . ALA A 1 73 ? -8.568 -6.851 11.592 1.00 92.62 73 ALA A CA 1
ATOM 576 C C . ALA A 1 73 ? -9.193 -5.536 12.089 1.00 92.62 73 ALA A C 1
ATOM 578 O O . ALA A 1 73 ? -10.385 -5.297 11.886 1.00 92.62 73 ALA A O 1
ATOM 579 N N . TRP A 1 74 ? -8.389 -4.663 12.700 1.00 95.19 74 TRP A N 1
ATOM 580 C CA . TRP A 1 74 ? -8.835 -3.358 13.177 1.00 95.19 74 TRP A CA 1
ATOM 581 C C . TRP A 1 74 ? -9.259 -2.447 12.021 1.00 95.19 74 TRP A C 1
ATOM 583 O O . TRP A 1 74 ? -10.337 -1.853 12.071 1.00 95.19 74 TRP A O 1
ATOM 593 N N . LEU A 1 75 ? -8.470 -2.398 10.941 1.00 94.56 75 LEU A N 1
ATOM 594 C CA . LEU A 1 75 ? -8.811 -1.642 9.732 1.00 94.56 75 LEU A CA 1
ATOM 595 C C . LEU A 1 75 ? -10.111 -2.149 9.093 1.00 94.56 75 LEU A C 1
ATOM 597 O O . LEU A 1 75 ? -10.991 -1.349 8.769 1.00 94.56 75 LEU A O 1
ATOM 601 N N . ALA A 1 76 ? -10.287 -3.469 8.994 1.00 94.31 76 ALA A N 1
ATOM 602 C CA . ALA A 1 76 ? -11.524 -4.063 8.492 1.00 94.31 76 ALA A CA 1
ATOM 603 C C . ALA A 1 76 ? -12.743 -3.672 9.350 1.00 94.31 76 ALA A C 1
ATOM 605 O O . ALA A 1 76 ? -13.801 -3.346 8.809 1.00 94.31 76 ALA A O 1
ATOM 606 N N . GLY A 1 77 ? -12.583 -3.624 10.678 1.00 95.25 77 GLY A N 1
ATOM 607 C CA . GLY A 1 77 ? -13.610 -3.143 11.611 1.00 95.25 77 GLY A CA 1
ATOM 608 C C . GLY A 1 77 ? -14.022 -1.682 11.391 1.00 95.25 77 GLY A C 1
ATOM 609 O O . GLY A 1 77 ? -15.171 -1.330 11.651 1.00 95.25 77 GLY A O 1
ATOM 610 N N . HIS A 1 78 ? -13.130 -0.858 10.833 1.00 94.44 78 HIS A N 1
ATOM 611 C CA . HIS A 1 78 ? -13.384 0.543 10.470 1.00 94.44 78 HIS A CA 1
ATOM 612 C C . HIS A 1 78 ? -13.856 0.714 9.015 1.00 94.44 78 HIS A C 1
ATOM 614 O O . HIS A 1 78 ? -13.884 1.825 8.478 1.00 94.44 78 HIS A O 1
ATOM 620 N N . GLY A 1 79 ? -14.246 -0.383 8.355 1.00 93.19 79 GLY A N 1
ATOM 621 C CA . GLY A 1 79 ? -14.725 -0.372 6.973 1.00 93.19 79 GLY A CA 1
ATOM 622 C C . GLY A 1 79 ? -13.624 -0.109 5.946 1.00 93.19 79 GLY A C 1
ATOM 623 O O . GLY A 1 79 ? -13.919 0.320 4.830 1.00 93.19 79 GLY A O 1
ATOM 624 N N . ILE A 1 80 ? -12.361 -0.335 6.314 1.00 94.31 80 ILE A N 1
ATOM 625 C CA . ILE A 1 80 ? -11.214 -0.203 5.419 1.00 94.31 80 ILE A CA 1
ATOM 626 C C . ILE A 1 80 ? -10.867 -1.586 4.877 1.00 94.31 80 ILE A C 1
ATOM 628 O O . ILE A 1 80 ? -10.348 -2.447 5.588 1.00 94.31 80 ILE A O 1
ATOM 632 N N . ASN A 1 81 ? -11.137 -1.787 3.589 1.00 93.06 81 ASN A N 1
ATOM 633 C CA . ASN A 1 81 ? -10.740 -2.989 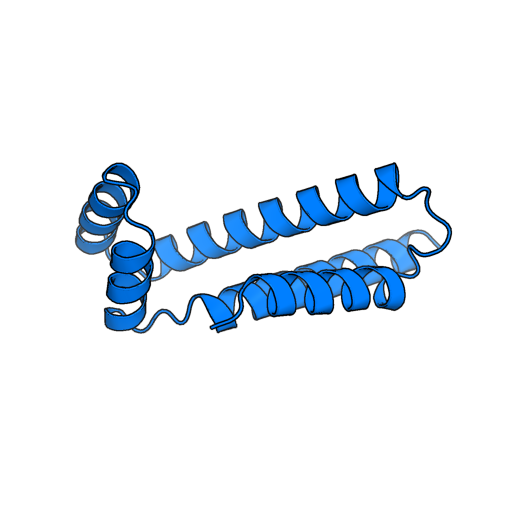2.873 1.00 93.06 81 ASN A CA 1
ATOM 634 C C . ASN A 1 81 ? -9.334 -2.805 2.291 1.00 93.06 81 ASN A C 1
ATOM 636 O O . ASN A 1 81 ? -9.161 -2.262 1.201 1.00 93.06 81 ASN A O 1
ATOM 640 N N . VAL A 1 82 ? -8.324 -3.230 3.049 1.00 89.25 82 VAL A N 1
ATOM 641 C CA . VAL A 1 82 ? -6.913 -3.014 2.701 1.00 89.25 82 VAL A CA 1
ATOM 642 C C . VAL A 1 82 ? -6.523 -3.698 1.391 1.00 89.25 82 VAL A C 1
ATOM 644 O O . VAL A 1 82 ? -5.781 -3.116 0.605 1.00 89.25 82 VAL A O 1
ATOM 647 N N . GLU A 1 83 ? -7.034 -4.903 1.137 1.00 87.19 83 GLU A N 1
ATOM 648 C CA . GLU A 1 83 ? -6.738 -5.648 -0.091 1.00 87.19 83 GLU A CA 1
ATOM 649 C C . GLU A 1 83 ? -7.274 -4.911 -1.322 1.00 87.19 83 GLU A C 1
ATOM 651 O O . GLU A 1 83 ? -6.533 -4.653 -2.269 1.00 87.19 83 GLU A O 1
ATOM 656 N N . GLU A 1 84 ? -8.541 -4.502 -1.280 1.00 90.06 84 GLU A N 1
ATOM 657 C CA . GLU A 1 84 ? -9.174 -3.745 -2.361 1.00 90.06 84 GLU A CA 1
ATOM 658 C C . GLU A 1 84 ? -8.470 -2.407 -2.599 1.00 90.06 84 GLU A C 1
ATOM 660 O O . GLU A 1 84 ? -8.124 -2.082 -3.732 1.00 90.06 84 GLU A O 1
ATOM 665 N N . TRP A 1 85 ? -8.174 -1.654 -1.537 1.00 93.62 85 TRP A N 1
ATOM 666 C CA . TRP A 1 85 ? -7.508 -0.358 -1.670 1.00 93.62 85 TRP A CA 1
ATOM 667 C C . TRP A 1 85 ? -6.084 -0.489 -2.206 1.00 93.62 85 TRP A C 1
ATOM 669 O O . TRP A 1 85 ? -5.652 0.349 -2.994 1.00 93.62 85 TRP A O 1
ATOM 679 N N . LEU A 1 86 ? -5.357 -1.540 -1.822 1.00 88.38 86 LEU A N 1
ATOM 680 C CA . LEU A 1 86 ? -4.031 -1.808 -2.368 1.00 88.38 86 LEU A CA 1
ATOM 681 C C . LEU A 1 86 ? -4.103 -2.130 -3.867 1.00 88.38 86 LEU A C 1
ATOM 683 O O . LEU A 1 86 ? -3.306 -1.604 -4.645 1.00 88.38 86 LEU A O 1
ATOM 687 N N . L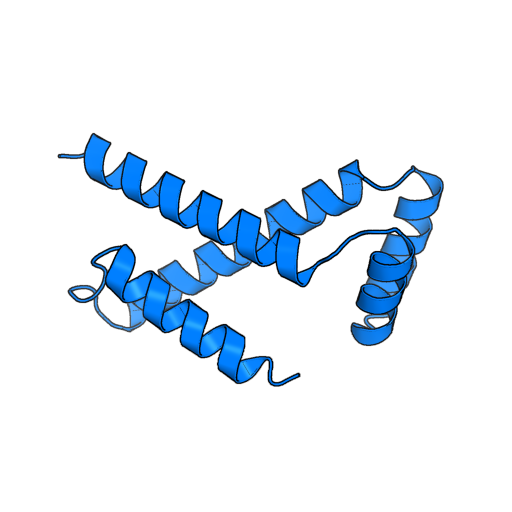EU A 1 87 ? -5.073 -2.949 -4.289 1.00 86.75 87 LEU A N 1
ATOM 688 C CA . LEU A 1 87 ? -5.299 -3.250 -5.706 1.00 86.75 87 LEU A CA 1
ATOM 689 C C . LEU A 1 87 ? -5.664 -1.990 -6.504 1.00 86.75 87 LEU A C 1
ATOM 691 O O . LEU A 1 87 ? -5.150 -1.800 -7.608 1.00 86.75 87 LEU A O 1
ATOM 695 N N . GLU A 1 88 ? -6.491 -1.108 -5.941 1.00 91.25 88 GLU A N 1
ATOM 696 C CA . GLU A 1 88 ? -6.833 0.185 -6.544 1.00 91.25 88 GLU A CA 1
ATOM 697 C C . GLU A 1 88 ? -5.607 1.093 -6.714 1.00 91.25 88 GLU A C 1
ATOM 699 O O . GLU A 1 88 ? -5.412 1.658 -7.794 1.00 91.25 88 GLU A O 1
ATOM 704 N N . GLU A 1 89 ? -4.759 1.229 -5.686 1.00 92.44 89 GLU A N 1
ATOM 705 C CA . GLU A 1 89 ? -3.551 2.060 -5.781 1.00 92.44 89 GLU A CA 1
ATOM 706 C C . GLU A 1 89 ? -2.582 1.528 -6.833 1.00 92.44 89 GLU A C 1
ATOM 708 O O . GLU A 1 89 ? -1.969 2.299 -7.571 1.00 92.44 89 GLU A O 1
ATOM 713 N N . VAL A 1 90 ? -2.490 0.210 -6.979 1.00 87.31 90 VAL A N 1
ATOM 714 C CA . VAL A 1 90 ? -1.656 -0.386 -8.021 1.00 87.31 90 VAL A CA 1
ATOM 715 C C . VAL A 1 90 ? -2.249 -0.141 -9.396 1.00 87.31 90 VAL A C 1
ATOM 717 O O . VAL A 1 90 ? -1.512 0.239 -10.305 1.00 87.31 90 VAL A O 1
ATOM 720 N N . ALA A 1 91 ? -3.549 -0.365 -9.580 1.00 87.38 91 ALA A N 1
ATOM 721 C CA . ALA A 1 91 ? -4.201 -0.109 -10.859 1.00 87.38 91 ALA A CA 1
ATOM 722 C C . ALA A 1 91 ? -4.001 1.354 -11.292 1.00 87.38 91 ALA A C 1
ATOM 724 O O . ALA A 1 91 ? -3.717 1.632 -12.463 1.00 87.38 91 ALA A O 1
ATOM 725 N N . ARG A 1 92 ? -4.054 2.285 -10.330 1.00 90.31 92 ARG A N 1
ATOM 726 C CA . ARG A 1 92 ? -3.750 3.700 -10.553 1.00 90.31 92 ARG A CA 1
ATOM 727 C C . ARG A 1 92 ? -2.293 3.910 -10.965 1.00 90.31 92 ARG A C 1
ATOM 729 O O . ARG A 1 92 ? -2.052 4.546 -11.983 1.00 90.31 92 ARG A O 1
ATOM 736 N N . LEU A 1 93 ? -1.334 3.328 -10.245 1.00 90.31 93 LEU A N 1
ATOM 737 C CA . LEU A 1 93 ? 0.092 3.431 -10.583 1.00 90.31 93 LEU A CA 1
ATOM 738 C C . LEU A 1 93 ? 0.420 2.869 -11.966 1.00 90.31 93 LEU A C 1
ATOM 740 O O . LEU A 1 93 ? 1.184 3.477 -12.710 1.00 90.31 93 LEU A O 1
ATOM 744 N N . LYS A 1 94 ? -0.169 1.730 -12.336 1.00 85.50 94 LYS A N 1
ATOM 745 C CA . LYS A 1 94 ? -0.027 1.168 -13.684 1.00 85.50 94 LYS A CA 1
ATOM 746 C C . LYS A 1 94 ? -0.525 2.146 -14.745 1.00 85.50 94 LYS A C 1
ATOM 748 O O . LYS A 1 94 ? 0.183 2.394 -15.716 1.00 85.50 94 LYS A O 1
ATOM 753 N N . SER A 1 95 ? -1.704 2.727 -14.530 1.00 87.88 95 SER A N 1
ATOM 754 C CA . SER A 1 95 ? -2.292 3.706 -15.451 1.00 87.88 95 SER A CA 1
ATOM 755 C C . SER A 1 95 ? -1.410 4.954 -15.582 1.00 87.88 95 SER A C 1
ATOM 757 O O . SER A 1 95 ? -1.109 5.371 -16.696 1.00 87.88 95 SER A O 1
ATOM 759 N N . GLU A 1 96 ? -0.908 5.490 -14.464 1.00 89.44 96 GLU A N 1
ATOM 760 C CA . GLU A 1 96 ? 0.012 6.638 -14.445 1.00 89.44 96 GLU A CA 1
ATOM 761 C C . GLU A 1 96 ? 1.306 6.353 -15.225 1.00 89.44 96 GLU A C 1
ATOM 763 O O . GLU A 1 96 ? 1.766 7.190 -16.000 1.00 89.44 96 GLU A O 1
ATOM 768 N N . LEU A 1 97 ? 1.888 5.160 -15.061 1.00 85.56 97 LEU A N 1
ATOM 769 C CA . LEU A 1 97 ? 3.093 4.762 -15.795 1.00 85.56 97 LEU A CA 1
ATOM 770 C C . LEU A 1 97 ? 2.829 4.612 -17.298 1.00 85.56 97 LEU A C 1
ATOM 772 O O . LEU A 1 97 ? 3.657 5.029 -18.106 1.00 85.56 97 LEU A O 1
ATOM 776 N N . GLN A 1 98 ? 1.677 4.059 -17.685 1.00 84.12 98 GLN A N 1
ATOM 777 C CA . GLN A 1 98 ? 1.281 3.952 -19.092 1.00 84.12 98 GLN A CA 1
ATOM 778 C C . GLN A 1 98 ? 1.052 5.325 -19.733 1.00 84.12 98 GLN A C 1
ATOM 780 O O . GLN A 1 98 ? 1.415 5.531 -20.891 1.00 84.12 98 GLN A O 1
ATOM 785 N N . GLU A 1 99 ? 0.458 6.269 -19.004 1.00 86.69 99 GLU A N 1
ATOM 786 C CA . GLU A 1 99 ? 0.291 7.650 -19.464 1.00 86.69 99 GLU A CA 1
ATOM 787 C C . GLU A 1 99 ? 1.638 8.351 -19.641 1.00 86.69 99 GLU A C 1
ATOM 789 O O . GLU A 1 99 ? 1.870 8.981 -20.673 1.00 86.69 99 GLU A O 1
ATOM 794 N N . GLN A 1 100 ? 2.554 8.193 -18.682 1.00 82.31 100 GLN A N 1
ATOM 795 C CA . GLN A 1 100 ? 3.900 8.758 -18.778 1.00 82.31 100 GLN A CA 1
ATOM 796 C C . GLN A 1 100 ? 4.694 8.168 -19.945 1.00 82.31 100 GLN A C 1
ATOM 798 O O . GLN A 1 100 ? 5.358 8.920 -20.652 1.00 82.31 100 GLN A O 1
ATOM 803 N N . ALA A 1 101 ? 4.599 6.858 -20.187 1.00 77.25 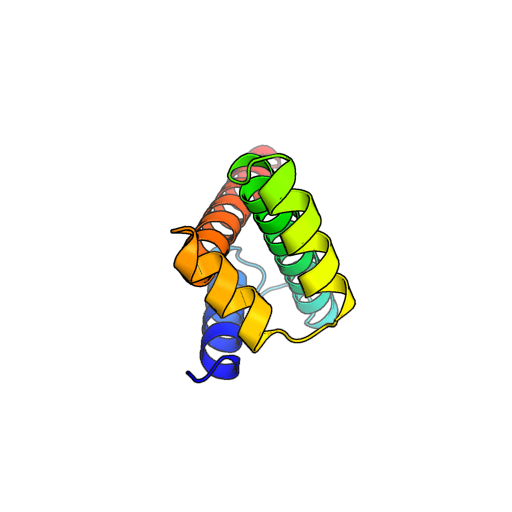101 ALA A N 1
ATOM 804 C CA . ALA A 1 101 ? 5.260 6.217 -21.322 1.00 77.25 101 ALA A CA 1
ATOM 805 C C . ALA A 1 101 ? 4.783 6.800 -22.664 1.00 77.25 101 ALA A C 1
ATOM 807 O O . ALA A 1 101 ? 5.604 7.138 -23.509 1.00 77.25 101 ALA A O 1
ATOM 808 N N . LYS A 1 102 ? 3.469 7.013 -22.825 1.00 75.44 102 LYS A N 1
ATOM 809 C CA . LYS A 1 102 ? 2.882 7.627 -24.032 1.00 75.44 102 LYS A CA 1
ATOM 810 C C . LYS A 1 102 ? 3.244 9.101 -24.218 1.00 75.44 102 LYS A C 1
ATOM 812 O O . LYS A 1 102 ? 3.137 9.602 -25.326 1.00 75.44 102 LYS A O 1
ATOM 817 N N . ALA A 1 103 ? 3.589 9.810 -23.145 1.00 71.62 103 ALA A N 1
ATOM 818 C CA . ALA A 1 103 ? 3.945 11.227 -23.198 1.00 71.62 103 ALA A CA 1
ATOM 819 C C . ALA A 1 103 ? 5.413 11.474 -23.596 1.00 71.62 103 ALA A C 1
ATOM 821 O O . ALA A 1 103 ? 5.800 12.624 -23.802 1.00 71.62 103 ALA A O 1
ATOM 822 N N . VAL A 1 104 ? 6.231 10.417 -23.641 1.00 61.84 104 VAL A N 1
ATOM 823 C CA . VAL A 1 104 ? 7.665 10.469 -23.972 1.00 61.84 104 VAL A CA 1
ATOM 824 C C . VAL A 1 104 ? 7.950 9.954 -25.398 1.00 61.84 104 VAL A C 1
ATOM 826 O O . VAL A 1 104 ? 9.056 10.171 -25.893 1.00 61.84 104 VAL A O 1
ATOM 829 N N . ASP A 1 105 ? 6.954 9.353 -26.061 1.00 49.19 105 ASP A N 1
ATOM 830 C CA . ASP A 1 105 ? 6.933 9.042 -27.506 1.00 49.19 105 ASP A CA 1
ATOM 831 C C . ASP A 1 105 ? 6.444 10.239 -28.347 1.00 49.19 105 ASP A C 1
ATOM 833 O O . ASP A 1 105 ? 6.988 10.444 -29.460 1.00 49.19 105 ASP A O 1
#

pLDDT: mean 84.58, std 10.83, range [49.19, 95.88]

InterPro domains:
  IPR043722 Protein of unknown function DUF5663 [PF18908] (15-97)